Protein AF-A0A2E8CLN6-F1 (afdb_monomer_lite)

Secondary structure (DSSP, 8-state):
---------PPP-------------------------HHHHHHHHHTTSS-GGG---SSHHHHHHHHHHHHHTT--

pLDDT: mean 75.74, std 19.4, range [38.75, 95.56]

Sequence (76 aa):
MSYLGEMRVFPVPTRTRPSAHVRQNNTSQVRIKVEIAPEKLLELIRNRVLSASDLRCLDYKSKNALRELCLWACLE

Radius of gyration: 25.13 Å; chains: 1; bounding box: 72×36×42 Å

Foldseek 3Di:
DDDDDDDDDDDDDDPDDDDDPPPPPPPVPDDDDDDDDLVVVLVCLLVVVDDPVNDDDPDPVVVVSVVVSNVVSVVD

Structure (mmCIF, N/CA/C/O backbone):
data_AF-A0A2E8CLN6-F1
#
_entry.id   AF-A0A2E8CLN6-F1
#
loop_
_atom_site.group_PDB
_atom_site.id
_atom_site.type_symbol
_atom_site.label_atom_id
_atom_site.label_alt_id
_atom_site.label_comp_id
_atom_site.label_asym_id
_atom_site.label_entity_id
_atom_site.label_seq_id
_atom_site.pdbx_PDB_ins_code
_atom_site.Cartn_x
_atom_site.Cartn_y
_atom_site.Cartn_z
_atom_site.occupancy
_ato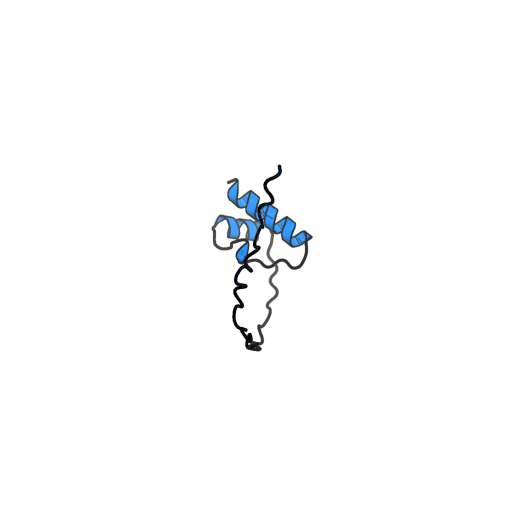m_site.B_iso_or_equiv
_atom_site.auth_seq_id
_atom_site.auth_comp_id
_atom_site.auth_asym_id
_atom_site.auth_atom_id
_atom_site.pdbx_PDB_model_num
ATOM 1 N N . MET A 1 1 ? 62.760 -1.952 31.431 1.00 38.75 1 MET A N 1
ATOM 2 C CA . MET A 1 1 ? 62.854 -2.815 30.235 1.00 38.75 1 MET A CA 1
ATOM 3 C C . MET A 1 1 ? 61.492 -3.439 30.001 1.00 38.75 1 MET A C 1
ATOM 5 O O . MET A 1 1 ? 60.826 -3.801 30.960 1.00 38.75 1 MET A O 1
ATOM 9 N N . SER A 1 2 ? 61.054 -3.394 28.752 1.00 45.44 2 SER A N 1
ATOM 10 C CA . SER A 1 2 ? 59.660 -3.385 28.310 1.00 45.44 2 SER A CA 1
ATOM 11 C C . SER A 1 2 ? 58.990 -4.760 28.338 1.00 45.44 2 SER A C 1
ATOM 13 O O . SER A 1 2 ? 59.592 -5.753 27.941 1.00 45.44 2 SER A O 1
ATOM 15 N N . TYR A 1 3 ? 57.722 -4.792 28.755 1.00 41.50 3 TYR A N 1
ATOM 16 C CA . TYR A 1 3 ? 56.823 -5.934 28.605 1.00 41.50 3 TYR A CA 1
ATOM 17 C C . TYR A 1 3 ? 56.470 -6.110 27.121 1.00 41.50 3 TYR A C 1
ATOM 19 O O . TYR A 1 3 ? 55.754 -5.286 26.556 1.00 41.50 3 TYR A O 1
ATOM 27 N N . LEU A 1 4 ? 56.964 -7.174 26.485 1.00 49.22 4 LEU A N 1
ATOM 28 C CA . LEU A 1 4 ? 56.453 -7.653 25.199 1.00 49.22 4 LEU A CA 1
ATOM 29 C C . LEU A 1 4 ? 55.479 -8.797 25.487 1.00 49.22 4 LEU A C 1
ATOM 31 O O . LEU A 1 4 ? 55.879 -9.941 25.680 1.00 49.22 4 LEU A O 1
ATOM 35 N N . GLY A 1 5 ? 54.195 -8.456 25.592 1.00 44.72 5 GLY A N 1
ATOM 36 C CA . GLY A 1 5 ? 53.117 -9.434 25.669 1.00 44.72 5 GLY A CA 1
ATOM 37 C C . GLY A 1 5 ? 52.899 -10.077 24.303 1.00 44.72 5 GLY A C 1
ATOM 38 O O . GLY A 1 5 ? 52.495 -9.402 23.358 1.00 44.72 5 GLY A O 1
ATOM 39 N N . GLU A 1 6 ? 53.159 -11.378 24.192 1.00 51.38 6 GLU A N 1
ATOM 40 C CA . GLU A 1 6 ? 52.804 -12.162 23.011 1.00 51.38 6 GLU A CA 1
ATOM 41 C C . GLU A 1 6 ? 51.284 -12.368 22.965 1.00 51.38 6 GLU A C 1
ATOM 43 O O . GLU A 1 6 ? 50.704 -13.160 23.710 1.00 51.38 6 GLU A O 1
ATOM 48 N N . MET A 1 7 ? 50.620 -11.631 22.080 1.00 44.25 7 MET A N 1
ATOM 49 C CA . MET A 1 7 ? 49.186 -11.745 21.842 1.00 44.25 7 MET A CA 1
ATOM 50 C C . MET A 1 7 ? 48.936 -12.910 20.873 1.00 44.25 7 MET A C 1
ATOM 52 O O . MET A 1 7 ? 49.051 -12.766 19.657 1.00 44.25 7 MET A O 1
ATOM 56 N N . ARG A 1 8 ? 48.622 -14.100 21.402 1.00 51.25 8 ARG A N 1
ATOM 57 C CA . ARG A 1 8 ? 48.199 -15.247 20.582 1.00 51.25 8 ARG A CA 1
ATOM 58 C C . ARG A 1 8 ? 46.753 -15.043 20.132 1.00 51.25 8 ARG A C 1
ATOM 60 O O . ARG A 1 8 ? 45.828 -15.102 20.938 1.00 51.25 8 ARG A O 1
ATOM 67 N N . VAL A 1 9 ? 46.562 -14.802 18.838 1.00 48.56 9 VAL A N 1
ATOM 68 C CA . VAL A 1 9 ? 45.240 -14.775 18.201 1.00 48.56 9 VAL A CA 1
ATOM 69 C C . VAL A 1 9 ? 44.763 -16.218 18.035 1.00 48.56 9 VAL A C 1
ATOM 71 O O . VAL A 1 9 ? 45.347 -16.987 17.276 1.00 48.56 9 VAL A O 1
ATOM 74 N N . PHE A 1 10 ? 43.712 -16.597 18.758 1.00 46.56 10 PHE A N 1
ATOM 75 C CA . PHE A 1 10 ? 43.029 -17.874 18.560 1.00 46.56 10 PHE A CA 1
ATOM 76 C C . PHE A 1 10 ? 42.032 -17.744 17.394 1.00 46.56 10 PHE A C 1
ATOM 78 O O . PHE A 1 10 ? 41.270 -16.774 17.366 1.00 46.56 10 PHE A O 1
ATOM 85 N N . PRO A 1 11 ? 41.998 -18.681 16.430 1.00 49.50 11 PRO A N 1
ATOM 86 C CA . PRO A 1 11 ? 41.010 -18.647 15.359 1.00 49.50 11 PRO A CA 1
ATOM 87 C C . PRO A 1 11 ? 39.607 -18.900 15.927 1.00 49.50 11 PRO A C 1
ATOM 89 O O . PRO A 1 11 ? 39.358 -19.897 16.604 1.00 49.50 11 PRO A O 1
ATOM 92 N N . VAL A 1 12 ? 38.681 -17.984 15.641 1.00 60.19 12 VAL A N 1
ATOM 93 C CA . VAL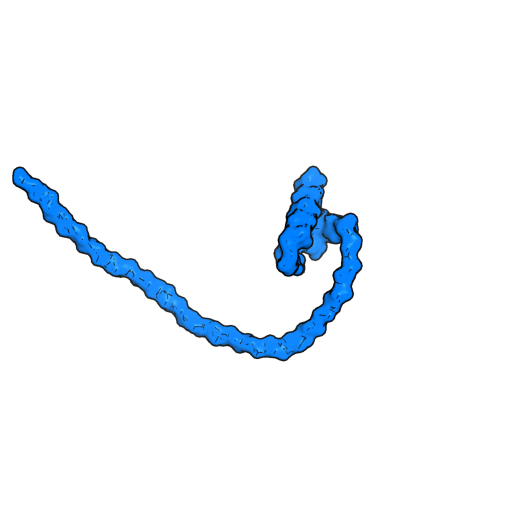 A 1 12 ? 37.254 -18.134 15.954 1.00 60.19 12 VAL A CA 1
ATOM 94 C C . VAL A 1 12 ? 36.685 -19.287 15.111 1.00 60.19 12 VAL A C 1
ATOM 96 O O . VAL A 1 12 ? 36.903 -19.295 13.897 1.00 60.19 12 VAL A O 1
ATOM 99 N N . PRO A 1 13 ? 35.933 -20.243 15.690 1.00 48.62 13 PRO A N 1
ATOM 100 C CA . PRO A 1 13 ? 35.299 -21.305 14.918 1.00 48.62 13 PRO A CA 1
ATOM 101 C C . PRO A 1 13 ? 34.265 -20.713 13.955 1.00 48.62 13 PRO A C 1
ATOM 103 O O . PRO A 1 13 ? 33.227 -20.188 14.366 1.00 48.62 13 PRO A O 1
ATOM 106 N N . THR A 1 14 ? 34.531 -20.798 12.654 1.00 56.91 14 THR A N 1
ATOM 107 C CA . THR A 1 14 ? 33.548 -20.483 11.621 1.00 56.91 14 THR A CA 1
ATOM 108 C C . THR A 1 14 ? 32.476 -21.569 11.629 1.00 56.91 14 THR A C 1
ATOM 110 O O . THR A 1 14 ? 32.711 -22.725 11.287 1.00 56.91 14 THR A O 1
ATOM 113 N N . ARG A 1 15 ? 31.262 -21.201 12.049 1.00 46.75 15 ARG A N 1
ATOM 114 C CA . ARG A 1 15 ? 30.074 -22.056 11.958 1.00 46.75 15 ARG A CA 1
ATOM 115 C C . ARG A 1 15 ? 29.692 -22.219 10.485 1.00 46.75 15 ARG A C 1
ATOM 117 O O . ARG A 1 15 ? 28.870 -21.468 9.963 1.00 46.75 15 ARG A O 1
ATOM 124 N N . THR A 1 16 ? 30.277 -23.204 9.817 1.00 52.28 16 THR A N 1
ATOM 125 C CA . THR A 1 16 ? 29.802 -23.723 8.534 1.00 52.28 16 THR A CA 1
ATOM 126 C C . THR A 1 16 ? 28.410 -24.324 8.740 1.00 52.28 16 THR A C 1
ATOM 128 O O . THR A 1 16 ? 28.240 -25.370 9.363 1.00 52.28 16 THR A O 1
ATOM 131 N N . ARG A 1 17 ? 27.368 -23.630 8.266 1.00 57.19 17 ARG A N 1
ATOM 132 C CA . ARG A 1 17 ? 26.031 -24.228 8.140 1.00 57.19 17 ARG A CA 1
ATOM 133 C C . ARG A 1 17 ? 26.022 -25.135 6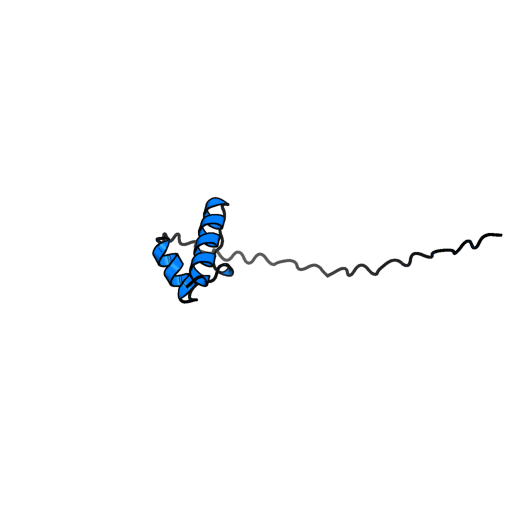.904 1.00 57.19 17 ARG A C 1
ATOM 135 O O . ARG A 1 17 ? 26.487 -24.691 5.854 1.00 57.19 17 ARG A O 1
ATOM 142 N N . PRO A 1 18 ? 25.502 -26.369 6.997 1.00 50.41 18 PRO A N 1
ATOM 143 C CA . PRO A 1 18 ? 25.400 -27.247 5.846 1.00 50.41 18 PRO A CA 1
ATOM 144 C C . PRO A 1 18 ? 24.364 -26.731 4.840 1.00 50.41 18 PRO A C 1
ATOM 146 O O . PRO A 1 18 ? 23.342 -26.142 5.197 1.00 50.41 18 PRO A O 1
ATOM 149 N N . SER A 1 19 ? 24.699 -26.979 3.576 1.00 51.34 19 SER A N 1
ATOM 150 C CA . SER A 1 19 ? 23.936 -26.742 2.355 1.00 51.34 19 SER A CA 1
ATOM 151 C C . SER A 1 19 ? 22.471 -27.173 2.468 1.00 51.34 19 SER A C 1
ATOM 153 O O . SER A 1 19 ? 22.178 -28.336 2.741 1.00 51.34 19 SER A O 1
ATOM 155 N N . ALA A 1 20 ? 21.552 -26.250 2.184 1.00 55.41 20 ALA A N 1
ATOM 156 C CA . ALA A 1 20 ? 20.192 -26.592 1.799 1.00 55.41 20 ALA A CA 1
ATOM 157 C C . ALA A 1 20 ? 20.095 -26.453 0.277 1.00 55.41 20 ALA A C 1
ATOM 159 O O . ALA A 1 20 ? 19.936 -25.352 -0.250 1.00 55.41 20 ALA A O 1
ATOM 160 N N . HIS A 1 21 ? 20.183 -27.579 -0.435 1.00 51.66 21 HIS A N 1
ATOM 161 C CA . HIS A 1 21 ? 19.635 -27.676 -1.782 1.00 51.66 21 HIS A CA 1
ATOM 162 C C . HIS A 1 21 ? 18.135 -27.389 -1.688 1.00 51.66 21 HIS A C 1
ATOM 164 O O . HIS A 1 21 ? 17.334 -28.259 -1.344 1.00 51.66 21 HIS A O 1
ATOM 170 N N . VAL A 1 22 ? 17.754 -26.144 -1.964 1.00 59.06 22 VAL A N 1
ATOM 171 C CA . VAL A 1 22 ? 16.360 -25.766 -2.166 1.00 59.06 22 VAL A CA 1
ATOM 172 C C . VAL A 1 22 ? 15.896 -26.503 -3.417 1.00 59.06 22 VAL A C 1
ATOM 174 O O . VAL A 1 22 ? 16.221 -26.115 -4.538 1.00 59.06 22 VAL A O 1
ATOM 177 N N . ARG A 1 23 ? 15.160 -27.603 -3.223 1.00 53.75 23 ARG A N 1
ATOM 178 C CA . ARG A 1 23 ? 14.336 -28.205 -4.272 1.00 53.75 23 ARG A CA 1
ATOM 179 C C . ARG A 1 23 ? 13.416 -27.108 -4.797 1.00 53.75 23 ARG A C 1
ATOM 181 O O . ARG A 1 23 ? 12.495 -26.678 -4.105 1.00 53.75 23 ARG A O 1
ATOM 188 N N . GLN A 1 24 ? 13.693 -26.635 -6.005 1.00 58.53 24 GLN A N 1
ATOM 189 C CA . GLN A 1 24 ? 12.774 -25.793 -6.752 1.00 58.53 24 GLN A CA 1
ATOM 190 C C . GLN A 1 24 ? 11.581 -26.664 -7.145 1.00 58.53 24 GLN A C 1
ATOM 192 O O . GLN A 1 24 ? 11.566 -27.305 -8.192 1.00 58.53 24 GLN A O 1
ATOM 197 N N . ASN A 1 25 ? 10.587 -26.731 -6.264 1.00 51.53 25 ASN A N 1
ATOM 198 C CA . ASN A 1 25 ? 9.277 -27.238 -6.629 1.00 51.53 25 ASN A CA 1
ATOM 199 C C . ASN A 1 25 ? 8.688 -26.211 -7.594 1.00 51.53 25 ASN A C 1
ATOM 201 O O . ASN A 1 25 ? 8.307 -25.115 -7.185 1.00 51.53 25 ASN A O 1
ATOM 205 N N . ASN A 1 26 ? 8.685 -26.551 -8.881 1.00 58.72 26 ASN A N 1
ATOM 206 C CA . ASN A 1 26 ? 8.119 -25.747 -9.954 1.00 58.72 26 ASN A CA 1
ATOM 207 C C . ASN A 1 26 ? 6.587 -25.821 -9.857 1.00 58.72 26 ASN A C 1
ATOM 209 O O . ASN A 1 26 ? 5.918 -26.473 -10.654 1.00 58.72 26 ASN A O 1
ATOM 213 N N . THR A 1 27 ? 6.025 -25.238 -8.797 1.00 62.88 27 THR A N 1
ATOM 214 C CA . THR A 1 27 ? 4.591 -25.002 -8.717 1.00 62.88 27 THR A CA 1
ATOM 215 C C . THR A 1 27 ? 4.306 -23.887 -9.706 1.00 62.88 27 THR A C 1
ATOM 217 O O . THR A 1 27 ? 4.780 -22.762 -9.553 1.00 62.88 27 THR A O 1
ATOM 220 N N . SER A 1 28 ? 3.581 -24.205 -10.773 1.00 65.31 28 SER A N 1
ATOM 221 C CA . SER A 1 28 ? 3.078 -23.228 -11.733 1.00 65.31 28 SER A CA 1
ATOM 222 C C . SER A 1 28 ? 2.080 -22.315 -11.012 1.00 65.31 28 SER A C 1
ATOM 224 O O . SER A 1 28 ? 0.871 -22.518 -11.073 1.00 65.31 28 SER A O 1
ATOM 226 N N . GLN A 1 29 ? 2.585 -21.358 -10.229 1.00 70.31 29 GLN A N 1
ATOM 227 C CA . GLN A 1 29 ? 1.771 -20.385 -9.517 1.00 70.31 29 GLN A CA 1
ATOM 228 C C . GLN A 1 29 ? 1.091 -19.504 -10.558 1.00 70.31 29 GLN A C 1
ATOM 230 O O . GLN A 1 29 ? 1.724 -18.645 -11.176 1.00 70.31 29 GLN A O 1
ATOM 235 N N . VAL A 1 30 ? -0.205 -19.734 -10.756 1.00 80.62 30 VAL A N 1
ATOM 236 C CA . VAL A 1 30 ? -1.059 -18.856 -11.550 1.00 80.62 30 VAL A CA 1
ATOM 237 C C . VAL A 1 30 ? -1.053 -17.490 -10.870 1.00 80.62 30 VAL A C 1
ATOM 239 O O . VAL A 1 30 ? -1.539 -17.332 -9.751 1.00 80.62 30 VAL A O 1
ATOM 242 N N . ARG A 1 31 ? -0.443 -16.501 -11.525 1.00 78.50 31 ARG A N 1
ATOM 243 C CA . ARG A 1 31 ? -0.419 -15.120 -11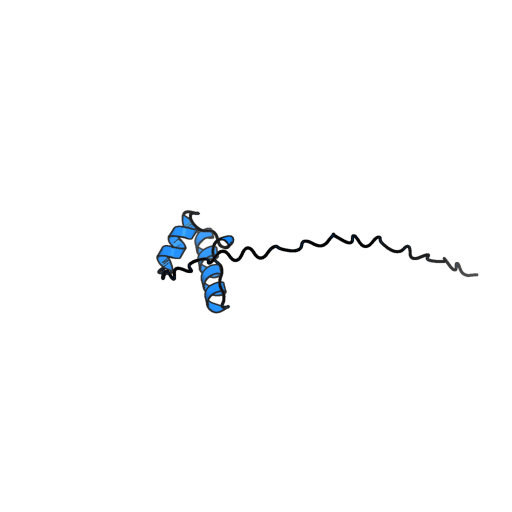.042 1.00 78.50 31 ARG A CA 1
ATOM 244 C C . ARG A 1 31 ? -1.690 -14.428 -11.509 1.00 78.50 31 ARG A C 1
ATOM 246 O O . ARG A 1 31 ? -1.863 -14.200 -12.701 1.00 78.50 31 ARG A O 1
ATOM 253 N N . ILE A 1 32 ? -2.561 -14.089 -10.568 1.00 80.31 32 ILE A N 1
ATOM 254 C CA . ILE A 1 32 ? -3.757 -13.290 -10.831 1.00 80.31 32 ILE A CA 1
ATOM 255 C C . ILE A 1 32 ? -3.394 -11.827 -10.574 1.00 80.31 32 ILE A C 1
ATOM 257 O O . ILE A 1 32 ? -2.900 -11.492 -9.497 1.00 80.31 32 ILE A O 1
ATOM 261 N N . LYS A 1 33 ? -3.604 -10.957 -11.568 1.00 85.38 33 LYS A N 1
ATOM 262 C CA . LYS A 1 33 ? -3.455 -9.508 -11.400 1.00 85.38 33 LYS A CA 1
ATOM 263 C C . LYS A 1 33 ? -4.777 -8.948 -10.879 1.00 85.38 33 LYS A C 1
ATOM 265 O O . LYS A 1 33 ? -5.810 -9.136 -11.511 1.00 85.38 33 LYS A O 1
ATOM 270 N N . VAL A 1 34 ? -4.724 -8.256 -9.747 1.00 84.62 34 VAL A N 1
ATOM 271 C CA . VAL A 1 34 ? -5.862 -7.548 -9.152 1.00 84.62 34 VAL A CA 1
ATOM 272 C C . VAL A 1 34 ? -5.463 -6.089 -8.988 1.00 84.62 34 VAL A C 1
ATOM 274 O O . VAL A 1 34 ? -4.336 -5.798 -8.589 1.00 84.62 34 VAL A O 1
ATOM 277 N N . GLU A 1 35 ? -6.373 -5.180 -9.316 1.00 90.62 35 GLU A N 1
ATOM 278 C CA . GLU A 1 35 ? -6.205 -3.745 -9.099 1.00 90.62 35 GLU A CA 1
ATOM 279 C C . GLU A 1 35 ? -7.121 -3.323 -7.951 1.00 90.62 35 GLU A C 1
ATOM 281 O O . GLU A 1 35 ? -8.290 -3.703 -7.906 1.00 90.62 35 GLU A O 1
ATOM 286 N N . ILE A 1 36 ? -6.570 -2.585 -6.991 1.00 89.12 36 ILE A N 1
ATOM 287 C CA . ILE A 1 36 ? -7.281 -2.127 -5.799 1.00 89.12 36 ILE A CA 1
ATOM 288 C C . ILE A 1 36 ? -7.052 -0.630 -5.626 1.00 89.12 36 ILE A C 1
ATOM 290 O O . ILE A 1 36 ? -5.937 -0.139 -5.807 1.00 89.12 36 ILE A O 1
ATOM 294 N N . ALA A 1 37 ? -8.116 0.089 -5.278 1.00 93.12 37 ALA A N 1
ATOM 295 C CA . ALA A 1 37 ? -8.027 1.505 -4.961 1.00 93.12 37 ALA A CA 1
ATOM 296 C C . ALA A 1 37 ? -7.234 1.718 -3.649 1.00 93.12 37 ALA A C 1
ATOM 298 O O . ALA A 1 37 ? -7.395 0.922 -2.714 1.00 93.12 37 ALA A O 1
ATOM 299 N N . PRO A 1 38 ? -6.402 2.771 -3.536 1.00 91.94 38 PRO A N 1
ATOM 300 C CA . PRO A 1 38 ? -5.602 3.037 -2.337 1.00 91.94 38 PRO A CA 1
ATOM 301 C C . PRO A 1 38 ? -6.427 3.138 -1.050 1.00 91.94 38 PRO A C 1
ATOM 303 O O . PRO A 1 38 ? -5.997 2.664 -0.001 1.00 91.94 38 PRO A O 1
ATOM 306 N N . GLU A 1 39 ? -7.633 3.696 -1.131 1.00 94.56 39 GLU A N 1
ATOM 307 C CA . GLU A 1 39 ? -8.541 3.889 0.002 1.00 94.56 39 GLU A CA 1
ATOM 308 C C . GLU A 1 39 ? -9.032 2.543 0.542 1.00 94.56 39 GLU A C 1
ATOM 310 O O . GLU A 1 39 ? -9.097 2.332 1.753 1.00 94.56 39 GLU A O 1
ATOM 315 N N . LYS A 1 40 ? -9.319 1.592 -0.356 1.00 95.56 40 LYS A N 1
ATOM 316 C CA . LYS A 1 40 ? -9.684 0.225 0.034 1.00 95.56 40 LYS A CA 1
ATOM 317 C C . LYS A 1 40 ? -8.502 -0.545 0.590 1.00 95.56 40 LYS A C 1
ATOM 319 O O . LYS A 1 40 ? -8.665 -1.291 1.551 1.00 95.56 40 LYS A O 1
ATOM 324 N N . LEU A 1 41 ? -7.311 -0.343 0.036 1.00 93.75 41 LEU A N 1
ATOM 325 C CA . LEU A 1 41 ? -6.103 -0.927 0.605 1.00 93.75 41 LEU A CA 1
ATOM 326 C C . LEU A 1 41 ? -5.847 -0.403 2.029 1.00 93.75 41 LEU A C 1
ATOM 328 O O . LEU A 1 41 ? -5.531 -1.192 2.916 1.00 93.75 41 LEU A O 1
ATOM 332 N N . LEU A 1 42 ? -6.050 0.896 2.267 1.00 94.88 42 LEU A N 1
ATOM 333 C CA . LEU A 1 42 ? -5.942 1.508 3.592 1.00 94.88 42 LEU A CA 1
ATOM 334 C C . LEU A 1 42 ? -6.940 0.909 4.589 1.00 94.88 42 LEU A C 1
ATOM 336 O O . LEU A 1 42 ? -6.546 0.541 5.693 1.00 94.88 42 LEU A O 1
ATOM 340 N N . GLU A 1 43 ? -8.208 0.771 4.196 1.00 95.50 43 GLU A N 1
ATOM 341 C CA . GLU A 1 43 ? -9.258 0.150 5.016 1.00 95.50 43 GLU A CA 1
ATOM 342 C C . GLU A 1 43 ? -8.881 -1.284 5.428 1.00 95.50 43 GLU A C 1
ATOM 344 O O . GLU A 1 43 ? -8.992 -1.650 6.599 1.00 95.50 43 GLU A O 1
ATOM 349 N N . LEU A 1 44 ? -8.356 -2.084 4.493 1.00 95.12 44 LEU A N 1
ATOM 350 C CA . LEU A 1 44 ? -7.899 -3.451 4.770 1.00 95.12 44 LEU A CA 1
ATOM 351 C C . LEU A 1 44 ? -6.711 -3.494 5.743 1.00 95.12 44 LEU A C 1
ATOM 353 O O . LEU A 1 44 ? -6.648 -4.386 6.592 1.00 95.12 44 LEU A O 1
ATOM 357 N N . ILE A 1 45 ? -5.786 -2.536 5.639 1.00 94.06 45 ILE A N 1
ATOM 358 C CA . ILE A 1 45 ? -4.640 -2.419 6.553 1.00 94.06 45 ILE A CA 1
ATOM 359 C C . ILE A 1 45 ? -5.108 -1.997 7.953 1.00 94.06 45 ILE A C 1
ATOM 361 O O . ILE A 1 45 ? -4.693 -2.603 8.945 1.00 94.06 45 ILE A O 1
ATOM 365 N N . ARG A 1 46 ? -6.002 -1.003 8.050 1.00 94.44 46 ARG A N 1
ATOM 366 C CA . ARG A 1 46 ? -6.585 -0.526 9.320 1.00 94.44 46 ARG A CA 1
ATOM 367 C C . ARG A 1 46 ? -7.301 -1.644 10.065 1.00 94.44 46 ARG A C 1
ATOM 369 O O . ARG A 1 46 ? -7.046 -1.866 11.246 1.00 94.44 46 ARG A O 1
ATOM 376 N N . ASN A 1 47 ? -8.100 -2.424 9.342 1.00 94.94 47 ASN A N 1
ATOM 377 C CA . ASN A 1 47 ? -8.833 -3.567 9.884 1.00 94.94 47 ASN A CA 1
ATOM 378 C C . ASN A 1 47 ? -7.950 -4.800 10.156 1.00 94.94 47 ASN A C 1
ATOM 380 O O . ASN A 1 47 ? -8.474 -5.852 10.514 1.00 94.94 47 ASN A O 1
ATOM 384 N N . ARG A 1 48 ? -6.621 -4.699 9.987 1.00 92.81 48 ARG A N 1
ATOM 385 C CA . ARG A 1 48 ? -5.643 -5.786 10.193 1.00 92.81 48 ARG A CA 1
ATOM 386 C C . ARG A 1 48 ? -5.897 -7.030 9.330 1.00 92.81 48 ARG A C 1
ATOM 388 O O . ARG A 1 48 ? -5.394 -8.105 9.646 1.00 92.81 48 ARG A O 1
ATOM 395 N N . VAL A 1 49 ? -6.635 -6.881 8.228 1.00 94.94 49 VAL A N 1
ATOM 396 C CA . VAL A 1 49 ? -6.858 -7.948 7.236 1.00 94.94 49 VAL A CA 1
ATOM 397 C C . VAL A 1 49 ? -5.605 -8.149 6.386 1.00 94.94 49 VAL A C 1
ATOM 399 O O . VAL A 1 49 ? -5.297 -9.270 5.993 1.00 94.94 49 VAL A O 1
ATOM 402 N N . LEU A 1 50 ? -4.873 -7.063 6.124 1.00 91.94 50 LEU A N 1
ATOM 403 C CA . LEU A 1 50 ? -3.586 -7.073 5.437 1.00 91.94 50 LEU A CA 1
ATOM 404 C C . LEU A 1 50 ? -2.519 -6.396 6.296 1.00 91.94 50 LEU A C 1
ATOM 406 O O . LEU A 1 50 ? -2.763 -5.367 6.928 1.00 91.94 50 LEU A O 1
ATOM 410 N N . SER A 1 51 ? -1.309 -6.941 6.271 1.00 89.69 51 SER A N 1
ATOM 411 C CA . SER A 1 51 ? -0.108 -6.329 6.827 1.00 89.69 51 SER A CA 1
ATOM 412 C C . SER A 1 51 ? 0.878 -5.958 5.716 1.00 89.69 51 SER A C 1
ATOM 414 O O . SER A 1 51 ? 0.805 -6.449 4.590 1.00 89.69 51 SER A O 1
ATOM 416 N N . ALA A 1 52 ? 1.863 -5.115 6.039 1.00 87.00 52 ALA A N 1
ATOM 417 C CA . ALA A 1 52 ? 2.933 -4.772 5.100 1.00 87.00 52 ALA A CA 1
ATOM 418 C C . ALA A 1 52 ? 3.717 -6.006 4.605 1.00 87.00 52 ALA A C 1
ATOM 420 O O . ALA A 1 52 ? 4.251 -5.989 3.501 1.00 87.00 52 ALA A O 1
ATOM 421 N N . SER A 1 53 ? 3.773 -7.077 5.403 1.00 88.25 53 SER A N 1
ATOM 422 C CA . SER A 1 53 ? 4.474 -8.321 5.065 1.00 88.25 53 SER A CA 1
ATOM 423 C C . SER A 1 53 ? 3.748 -9.152 4.003 1.00 88.25 53 SER A C 1
ATOM 425 O O . SER A 1 53 ? 4.390 -9.930 3.295 1.00 88.25 53 SER A O 1
ATOM 427 N N . ASP A 1 54 ? 2.430 -8.979 3.872 1.00 89.81 54 ASP A N 1
ATOM 428 C CA . ASP A 1 54 ? 1.603 -9.696 2.892 1.00 89.81 54 ASP A CA 1
ATOM 429 C C . ASP A 1 54 ? 1.761 -9.118 1.479 1.00 89.81 54 ASP A C 1
ATOM 431 O O . ASP A 1 54 ? 1.469 -9.772 0.476 1.00 89.81 54 ASP A O 1
ATOM 435 N N . LEU A 1 55 ? 2.264 -7.886 1.387 1.00 87.94 55 LEU A N 1
ATOM 436 C CA . LEU A 1 55 ? 2.336 -7.112 0.159 1.00 87.94 55 LEU A CA 1
ATOM 437 C C . LEU A 1 55 ? 3.777 -7.067 -0.354 1.00 87.94 55 LEU A C 1
ATOM 439 O O . LEU A 1 55 ? 4.692 -6.561 0.293 1.00 87.94 55 LEU A O 1
ATOM 443 N N . ARG A 1 56 ? 3.988 -7.586 -1.566 1.00 86.62 56 ARG A N 1
ATOM 444 C CA . ARG A 1 56 ? 5.288 -7.534 -2.248 1.00 86.62 56 ARG A CA 1
ATOM 445 C C . ARG A 1 56 ? 5.279 -6.444 -3.312 1.00 86.62 56 ARG A C 1
ATOM 447 O O . ARG A 1 56 ? 4.654 -6.601 -4.356 1.00 86.62 56 ARG A O 1
ATOM 454 N N . CYS A 1 57 ? 6.014 -5.364 -3.068 1.00 88.00 57 CYS A N 1
ATOM 455 C CA . CYS A 1 57 ? 6.236 -4.305 -4.053 1.00 88.00 57 CYS A CA 1
ATOM 456 C C . CYS A 1 57 ? 7.488 -4.605 -4.890 1.00 88.00 57 CYS A C 1
ATOM 458 O O . CYS A 1 57 ? 8.529 -4.957 -4.334 1.00 88.00 57 CYS A O 1
ATOM 460 N N . LEU A 1 58 ? 7.397 -4.443 -6.213 1.00 82.44 58 LEU A N 1
ATOM 461 C CA . LEU A 1 58 ? 8.536 -4.617 -7.129 1.00 82.44 58 LEU A CA 1
ATOM 462 C C . LEU A 1 58 ? 9.269 -3.302 -7.413 1.00 82.44 58 LEU A C 1
ATOM 464 O O . LEU A 1 58 ? 10.459 -3.316 -7.714 1.00 82.44 58 LEU A O 1
ATOM 468 N N . ASP A 1 59 ? 8.575 -2.171 -7.299 1.00 90.88 59 ASP A N 1
ATOM 469 C CA . ASP A 1 59 ? 9.105 -0.848 -7.599 1.00 90.88 59 ASP A CA 1
ATOM 470 C C . ASP A 1 59 ? 9.101 0.076 -6.369 1.00 90.88 59 ASP A C 1
ATOM 472 O O . ASP A 1 59 ? 8.335 -0.085 -5.412 1.00 90.88 59 ASP A O 1
ATOM 476 N N . TYR A 1 60 ? 9.992 1.069 -6.404 1.00 92.56 60 TYR A N 1
ATOM 477 C CA . TYR A 1 60 ? 10.177 2.017 -5.306 1.00 92.56 60 TYR A CA 1
ATOM 478 C C . TYR A 1 60 ? 8.938 2.884 -5.054 1.00 92.56 60 TYR A C 1
ATOM 480 O O . TYR A 1 60 ? 8.633 3.184 -3.900 1.00 92.56 60 TYR A O 1
ATOM 488 N N . LYS A 1 61 ? 8.203 3.268 -6.108 1.00 91.75 61 LYS A N 1
ATOM 489 C CA . LYS A 1 61 ? 7.028 4.140 -5.977 1.00 91.75 61 LYS A CA 1
ATOM 490 C C . LYS A 1 61 ? 5.917 3.421 -5.215 1.00 91.75 61 LYS A C 1
ATOM 492 O O . LYS A 1 61 ? 5.407 3.971 -4.242 1.00 91.75 61 LYS A O 1
ATOM 497 N N . SER A 1 62 ? 5.630 2.172 -5.581 1.00 89.88 62 SER A N 1
ATOM 498 C CA . SER A 1 62 ? 4.664 1.314 -4.889 1.00 89.88 62 SER A CA 1
ATOM 499 C C . SER A 1 62 ? 5.066 1.062 -3.440 1.00 89.88 62 SER A C 1
ATOM 501 O O . SER A 1 62 ? 4.226 1.135 -2.548 1.00 89.88 62 SER A O 1
ATOM 503 N N . LYS A 1 63 ? 6.360 0.832 -3.174 1.00 92.50 63 LYS A N 1
ATOM 504 C CA . LYS A 1 63 ? 6.860 0.651 -1.804 1.00 92.50 63 LYS A CA 1
ATOM 505 C C . LYS A 1 63 ? 6.666 1.904 -0.948 1.00 92.50 63 LYS A C 1
ATOM 507 O O . LYS A 1 63 ? 6.281 1.789 0.213 1.00 92.50 63 LYS A O 1
ATOM 512 N N . ASN A 1 64 ? 6.939 3.086 -1.503 1.00 94.19 64 ASN A N 1
ATOM 513 C CA . ASN A 1 64 ? 6.747 4.343 -0.787 1.00 94.19 64 ASN A CA 1
ATOM 514 C C . ASN A 1 64 ? 5.262 4.607 -0.514 1.00 94.19 64 ASN A C 1
ATOM 516 O O . ASN A 1 64 ? 4.905 4.908 0.618 1.00 94.19 64 ASN A O 1
ATOM 520 N N . ALA A 1 65 ? 4.398 4.414 -1.514 1.00 92.88 65 ALA A N 1
ATOM 521 C CA . ALA A 1 65 ? 2.952 4.543 -1.343 1.00 92.88 65 ALA A CA 1
ATOM 522 C C . ALA A 1 65 ? 2.420 3.588 -0.263 1.00 92.88 65 ALA A C 1
ATOM 524 O O . ALA A 1 65 ? 1.691 4.011 0.629 1.00 92.88 65 ALA A O 1
ATOM 525 N N . LEU A 1 66 ? 2.845 2.319 -0.285 1.00 93.50 66 LEU A N 1
ATOM 526 C CA . LEU A 1 66 ? 2.445 1.347 0.728 1.00 93.50 66 LEU A CA 1
ATOM 527 C C . LEU A 1 66 ? 2.907 1.749 2.135 1.00 93.50 66 LEU A C 1
ATOM 529 O O . LEU A 1 66 ? 2.154 1.607 3.094 1.00 93.50 66 LEU A O 1
ATOM 533 N N . ARG A 1 67 ? 4.133 2.269 2.264 1.00 93.94 67 ARG A N 1
ATOM 534 C CA . ARG A 1 67 ? 4.655 2.757 3.545 1.00 93.94 67 ARG A CA 1
ATOM 535 C C . ARG A 1 67 ? 3.787 3.879 4.113 1.00 93.94 67 ARG A C 1
ATOM 537 O O . ARG A 1 67 ? 3.444 3.805 5.289 1.00 93.94 67 ARG A O 1
ATOM 544 N N . GLU A 1 68 ? 3.432 4.875 3.303 1.00 94.81 68 GLU A N 1
ATOM 545 C CA . GLU A 1 68 ? 2.560 5.980 3.730 1.00 94.81 68 GLU A CA 1
ATOM 546 C C . GLU A 1 68 ? 1.195 5.462 4.196 1.00 94.81 68 GLU A C 1
ATOM 548 O O . GLU A 1 68 ? 0.751 5.808 5.287 1.00 94.81 68 GLU A O 1
ATOM 553 N N . LEU A 1 69 ? 0.580 4.539 3.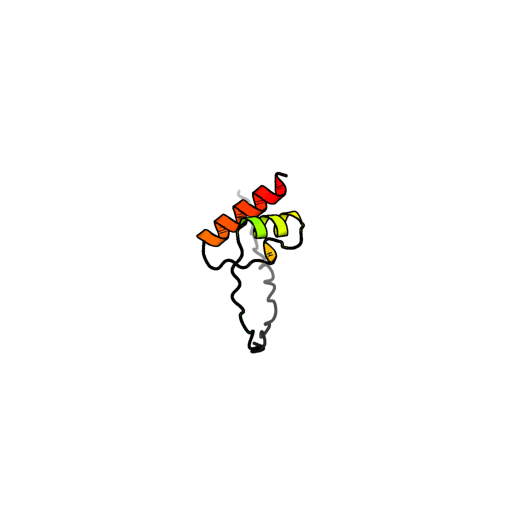444 1.00 94.38 69 LEU A N 1
ATOM 554 C CA . LEU A 1 69 ? -0.689 3.915 3.838 1.00 94.38 69 LEU A CA 1
ATOM 555 C C . LEU A 1 69 ? -0.579 3.183 5.184 1.00 94.38 69 LEU A C 1
ATOM 557 O O . LEU A 1 69 ? -1.449 3.326 6.041 1.00 94.38 69 LEU A O 1
ATOM 561 N N . CYS A 1 70 ? 0.498 2.426 5.406 1.00 93.25 70 CYS A N 1
ATOM 562 C CA . CYS A 1 70 ? 0.726 1.757 6.686 1.00 93.25 70 CYS A CA 1
ATOM 563 C C . CYS A 1 70 ? 0.925 2.745 7.842 1.00 93.25 70 CYS A C 1
ATOM 565 O O . CYS A 1 70 ? 0.466 2.471 8.948 1.00 93.25 70 CYS A O 1
ATOM 567 N N . LEU A 1 71 ? 1.597 3.876 7.610 1.00 93.94 71 LEU A N 1
ATOM 568 C CA . LEU A 1 71 ? 1.761 4.918 8.626 1.00 93.94 71 LEU A CA 1
ATOM 569 C C . LEU A 1 71 ? 0.417 5.574 8.958 1.00 93.94 71 LEU A C 1
ATOM 571 O O . LEU A 1 71 ? 0.077 5.690 10.133 1.00 93.94 71 LEU A O 1
ATOM 575 N N . TRP A 1 72 ? -0.381 5.923 7.948 1.00 94.25 72 TRP A N 1
ATOM 576 C CA . TRP A 1 72 ? -1.718 6.492 8.142 1.00 94.25 72 TRP A CA 1
ATOM 577 C C . TRP A 1 72 ? -2.678 5.545 8.857 1.00 94.25 72 TRP A C 1
ATOM 579 O O . TRP A 1 72 ? -3.554 6.001 9.582 1.00 94.25 72 TRP A O 1
ATOM 589 N N . ALA A 1 73 ? -2.528 4.234 8.677 1.00 92.19 73 ALA A N 1
ATOM 590 C CA . ALA A 1 73 ? -3.326 3.244 9.394 1.00 92.19 73 ALA A CA 1
ATOM 591 C C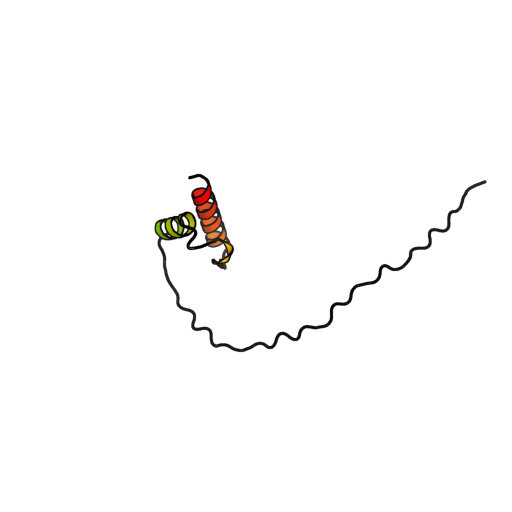 . ALA A 1 73 ? -2.982 3.128 10.891 1.00 92.19 73 ALA A C 1
ATOM 593 O O . ALA A 1 73 ? -3.756 2.535 11.632 1.00 92.19 73 ALA A O 1
ATOM 594 N N . CYS A 1 74 ? -1.830 3.643 11.328 1.00 87.56 74 CYS A N 1
ATOM 595 C CA . CYS A 1 74 ? -1.380 3.591 12.724 1.00 87.56 74 CYS A CA 1
ATOM 596 C C . CYS A 1 74 ? -1.550 4.919 13.478 1.00 87.56 74 CYS A C 1
ATOM 598 O O . CYS A 1 74 ? -1.300 4.955 14.679 1.00 87.56 74 CYS A O 1
ATOM 600 N N . LEU A 1 75 ? -1.873 6.006 12.772 1.00 85.19 75 LEU A N 1
ATOM 601 C CA . LEU A 1 75 ? -2.087 7.333 13.359 1.00 85.19 75 LEU A CA 1
ATOM 602 C C . LEU A 1 75 ? -3.543 7.579 13.780 1.00 85.19 75 LEU A C 1
ATOM 604 O O . LEU A 1 75 ? -3.801 8.554 14.481 1.00 85.19 75 LEU A O 1
ATOM 608 N N . GLU A 1 76 ? -4.465 6.725 13.340 1.00 60.16 76 GLU A N 1
ATOM 609 C CA . GLU A 1 76 ? -5.860 6.677 13.794 1.00 60.16 76 GLU A CA 1
ATOM 610 C C . GLU A 1 76 ? -6.033 5.640 14.905 1.00 60.16 76 GLU A C 1
ATOM 612 O O . GLU A 1 76 ? -6.796 5.936 15.851 1.00 60.16 76 GLU A O 1
#